Protein AF-A0A7V9FZ83-F1 (afdb_monomer)

Sequence (60 aa):
MSWDGVPGLVETVAAHGETTLRVETARLVEACTNLRDEHGFRFLSDVSSADYLGWPGGVD

pLDDT: mean 92.53, std 11.1, range [48.19, 98.62]

Mean predicted aligned error: 4.25 Å

Foldseek 3Di:
DDPPPQAQFPDWDDDPNDIDTDGDPVCVVSNVVCCCPVVPPVDDPDDDDDDDPPDPPDDD

Radius of gyration: 13.05 Å; Cα contacts (8 Å, |Δi|>4): 47; chains: 1; bounding box: 23×34×33 Å

Secondary structure (DSSP, 8-state):
---TT-TTEEEEEEETTEEEEEE-GGGHHHHHHHHHHTS-------------TT-TT---

Solvent-accessible surface area (backbone atoms only — not comparable to full-atom values): 4155 Å² total; per-residue (Å²): 139,82,71,87,82,47,46,46,63,75,47,80,45,78,53,100,94,42,80,46,77,42,57,40,78,97,27,45,70,55,24,53,49,45,38,31,73,77,67,59,57,80,73,87,89,81,89,84,89,81,88,62,90,86,54,96,79,67,84,129

Structure (mmCIF, N/CA/C/O backbone):
data_AF-A0A7V9FZ83-F1
#
_entry.id   AF-A0A7V9FZ83-F1
#
loop_
_atom_site.group_PDB
_atom_site.id
_atom_site.type_symbol
_atom_site.label_atom_id
_atom_site.label_alt_id
_a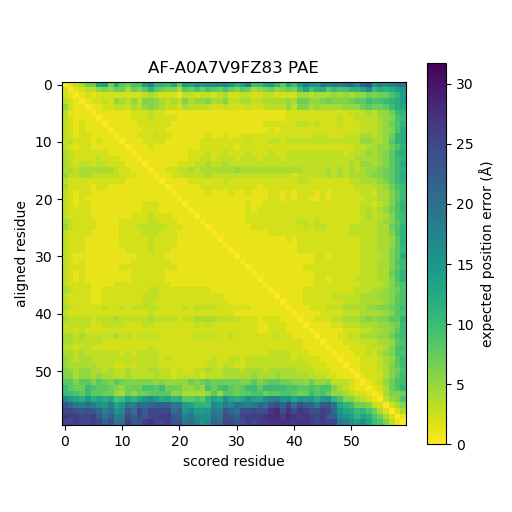tom_site.label_comp_id
_atom_site.label_asym_id
_atom_site.label_entity_id
_atom_site.label_seq_id
_atom_site.pdbx_PDB_ins_code
_atom_site.Cartn_x
_atom_site.Cartn_y
_atom_site.Cartn_z
_atom_site.occupancy
_atom_site.B_iso_or_equiv
_atom_site.auth_seq_id
_atom_site.auth_comp_id
_atom_site.auth_asym_id
_at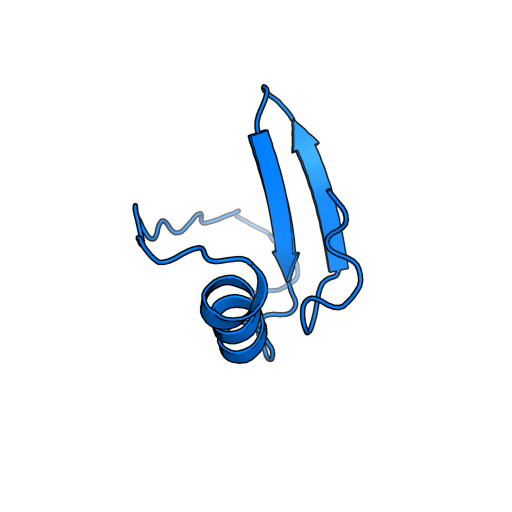om_site.auth_atom_id
_atom_site.pdbx_PDB_model_num
ATOM 1 N N . MET A 1 1 ? 3.392 11.541 8.774 1.00 66.94 1 MET A N 1
ATOM 2 C CA . MET A 1 1 ? 2.676 10.286 9.080 1.00 66.94 1 MET A CA 1
ATOM 3 C C . MET A 1 1 ? 3.650 9.162 8.781 1.00 66.94 1 MET A C 1
ATOM 5 O O . MET A 1 1 ? 4.331 9.277 7.770 1.00 66.94 1 MET A O 1
ATOM 9 N N . SER A 1 2 ? 3.805 8.188 9.674 1.00 84.44 2 SER A N 1
ATOM 10 C CA . SER A 1 2 ? 4.664 7.024 9.430 1.00 84.44 2 SER A CA 1
ATOM 11 C C . SER A 1 2 ? 3.783 5.803 9.169 1.00 84.44 2 SER A C 1
ATOM 13 O O . SER A 1 2 ? 2.712 5.685 9.767 1.00 84.44 2 SER A O 1
ATOM 15 N N . TRP A 1 3 ? 4.238 4.940 8.264 1.00 94.56 3 TRP A N 1
ATOM 16 C CA . TRP A 1 3 ? 3.632 3.646 7.939 1.00 94.56 3 TRP A CA 1
ATOM 17 C C . TRP A 1 3 ? 4.448 2.484 8.521 1.00 94.56 3 TRP A C 1
ATOM 19 O O . TRP A 1 3 ? 4.184 1.320 8.219 1.00 94.56 3 TRP A O 1
ATOM 29 N N . ASP A 1 4 ? 5.442 2.803 9.357 1.00 85.94 4 ASP A N 1
ATOM 30 C CA . ASP A 1 4 ? 6.256 1.824 10.063 1.00 85.94 4 ASP A CA 1
ATOM 31 C C . ASP A 1 4 ? 5.341 0.964 10.945 1.00 85.94 4 ASP A C 1
ATOM 33 O O . ASP A 1 4 ? 4.667 1.469 11.843 1.00 85.94 4 ASP A O 1
ATOM 37 N N . GLY A 1 5 ? 5.301 -0.340 10.666 1.00 91.94 5 GLY A N 1
ATOM 38 C CA . GLY A 1 5 ? 4.460 -1.302 11.382 1.00 91.94 5 GLY A CA 1
ATOM 39 C C . GLY A 1 5 ? 3.273 -1.850 10.588 1.00 91.94 5 GLY A C 1
ATOM 40 O O . GLY A 1 5 ? 2.677 -2.827 11.042 1.00 91.94 5 GLY A O 1
ATOM 41 N N . VAL A 1 6 ? 2.967 -1.316 9.396 1.00 98.06 6 VAL A N 1
ATOM 42 C CA . VAL A 1 6 ? 1.983 -1.943 8.496 1.00 98.06 6 VAL A CA 1
ATOM 43 C C . VAL A 1 6 ? 2.487 -3.344 8.100 1.00 98.06 6 VAL A C 1
ATOM 45 O O . VAL A 1 6 ? 3.585 -3.465 7.543 1.00 98.06 6 VAL A O 1
ATOM 48 N N . PRO A 1 7 ? 1.725 -4.423 8.372 1.00 98.44 7 PRO A N 1
ATOM 49 C CA . PRO A 1 7 ? 2.159 -5.784 8.074 1.00 98.44 7 PRO A CA 1
ATOM 50 C C . PRO A 1 7 ? 2.529 -5.987 6.602 1.00 98.44 7 PRO A C 1
ATOM 52 O O . PRO A 1 7 ? 1.736 -5.719 5.708 1.00 98.44 7 PRO A O 1
ATOM 55 N N . GLY A 1 8 ? 3.730 -6.514 6.352 1.00 97.75 8 GLY A N 1
ATOM 56 C CA . GLY A 1 8 ? 4.190 -6.829 4.998 1.00 97.75 8 GLY A CA 1
ATOM 57 C C . GLY A 1 8 ? 4.549 -5.618 4.136 1.00 97.75 8 GLY A C 1
ATOM 58 O O . GLY A 1 8 ? 4.683 -5.793 2.932 1.00 97.75 8 GLY A O 1
ATOM 59 N N . LEU A 1 9 ? 4.702 -4.416 4.705 1.00 98.00 9 LEU A N 1
ATOM 60 C CA . LEU A 1 9 ? 5.190 -3.248 3.969 1.00 98.00 9 LEU A CA 1
ATOM 61 C C . LEU A 1 9 ? 6.598 -3.503 3.405 1.00 98.00 9 LEU A C 1
ATOM 63 O O . LEU A 1 9 ? 7.544 -3.728 4.156 1.00 98.00 9 LEU A O 1
ATOM 67 N N . VAL A 1 10 ? 6.718 -3.431 2.080 1.00 97.06 10 VAL A N 1
ATOM 68 C CA . VAL A 1 10 ? 7.982 -3.536 1.335 1.00 97.06 10 VAL A CA 1
ATOM 69 C C . VAL A 1 10 ? 8.545 -2.145 1.062 1.00 97.06 10 VAL A C 1
ATOM 71 O O . VAL A 1 10 ? 9.731 -1.897 1.254 1.00 97.06 10 VAL A O 1
ATOM 74 N N . GLU A 1 11 ? 7.690 -1.227 0.605 1.00 96.38 11 GLU A N 1
ATOM 75 C CA . GLU A 1 11 ? 8.102 0.099 0.148 1.00 96.38 11 GLU A CA 1
ATOM 76 C C . GLU A 1 11 ? 6.969 1.116 0.333 1.00 96.38 11 GLU A C 1
ATOM 78 O O . GLU A 1 11 ? 5.798 0.814 0.099 1.00 96.38 11 GLU A O 1
ATOM 83 N N . THR A 1 12 ? 7.325 2.345 0.710 1.00 97.38 12 THR A N 1
ATOM 84 C CA . THR A 1 12 ? 6.439 3.513 0.617 1.00 97.38 12 THR A CA 1
ATOM 85 C C . THR A 1 12 ? 6.929 4.408 -0.511 1.00 97.38 12 THR A C 1
ATOM 87 O O . THR A 1 12 ? 8.058 4.894 -0.466 1.00 97.38 12 THR A O 1
ATOM 90 N N . VAL A 1 13 ? 6.071 4.669 -1.494 1.00 96.88 13 VAL A N 1
ATOM 91 C CA . VAL A 1 13 ? 6.387 5.514 -2.650 1.00 96.88 13 VAL A CA 1
ATOM 92 C C . VAL A 1 13 ? 5.544 6.783 -2.600 1.00 96.88 13 VAL A C 1
ATOM 94 O O . VAL A 1 13 ? 4.319 6.709 -2.516 1.00 96.88 13 VAL A O 1
ATOM 97 N N . ALA A 1 14 ? 6.192 7.946 -2.685 1.00 96.88 14 ALA A N 1
ATOM 98 C CA . ALA A 1 14 ? 5.525 9.233 -2.860 1.00 96.88 14 ALA A CA 1
ATOM 99 C C . ALA A 1 14 ? 5.693 9.702 -4.311 1.00 96.88 14 ALA A C 1
ATOM 101 O O . ALA A 1 14 ? 6.807 10.001 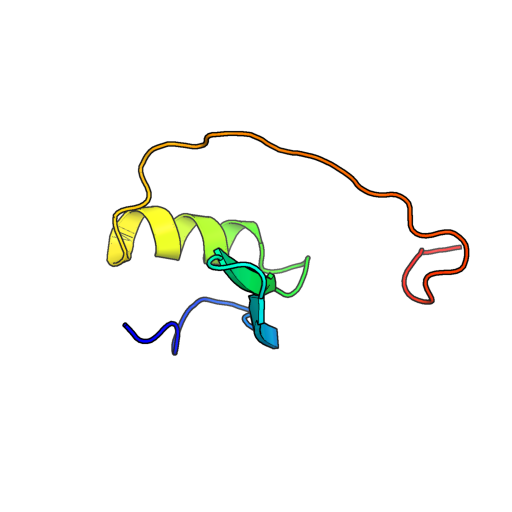-4.743 1.00 96.88 14 ALA A O 1
ATOM 102 N N . ALA A 1 15 ? 4.599 9.762 -5.068 1.00 97.38 15 ALA A N 1
ATOM 103 C CA . ALA A 1 15 ? 4.608 10.164 -6.472 1.00 97.38 15 ALA A CA 1
ATOM 104 C C . ALA A 1 15 ? 3.298 10.868 -6.833 1.00 97.38 15 ALA A C 1
ATOM 106 O O . ALA A 1 15 ? 2.245 10.516 -6.320 1.00 97.38 15 ALA A O 1
ATOM 107 N N . HIS A 1 16 ? 3.360 11.878 -7.706 1.00 96.88 16 HIS A N 1
ATOM 108 C CA . HIS A 1 16 ? 2.179 12.599 -8.213 1.00 96.88 16 HIS A CA 1
ATOM 109 C C . HIS A 1 16 ? 1.228 13.166 -7.135 1.00 96.88 16 HIS A C 1
ATOM 111 O O . HIS A 1 16 ? 0.047 13.361 -7.390 1.00 96.88 16 HIS A O 1
ATOM 117 N N . GLY A 1 17 ? 1.745 13.477 -5.940 1.00 97.75 17 GLY A N 1
ATOM 118 C CA . GLY A 1 17 ? 0.938 13.962 -4.812 1.00 97.75 17 GLY A CA 1
ATOM 119 C C . GLY A 1 17 ? 0.247 12.857 -4.004 1.00 97.75 17 GLY A C 1
ATOM 120 O O . GLY A 1 17 ? -0.472 13.165 -3.058 1.00 97.75 17 GLY A O 1
ATOM 121 N N . GLU A 1 18 ? 0.500 11.589 -4.329 1.00 97.19 18 GLU A N 1
ATOM 122 C CA . GLU A 1 18 ? -0.074 10.417 -3.672 1.00 97.19 18 GLU A CA 1
ATOM 123 C C . GLU A 1 18 ? 0.984 9.609 -2.912 1.00 97.19 18 GLU A C 1
ATOM 125 O O . GLU A 1 18 ? 2.187 9.686 -3.181 1.00 97.19 18 GLU A O 1
ATOM 130 N N . THR A 1 19 ? 0.518 8.820 -1.940 1.00 97.12 19 THR A N 1
ATOM 131 C CA . THR A 1 19 ? 1.330 7.851 -1.195 1.00 97.12 19 THR A CA 1
ATOM 132 C C . THR A 1 19 ? 0.856 6.442 -1.522 1.00 97.12 19 THR A C 1
ATOM 134 O O . THR A 1 19 ? -0.294 6.103 -1.261 1.00 97.12 19 THR A O 1
ATOM 137 N N . THR A 1 20 ? 1.748 5.616 -2.062 1.00 96.88 20 THR A N 1
ATOM 138 C CA . THR A 1 20 ? 1.499 4.197 -2.338 1.00 96.88 20 THR A CA 1
ATOM 139 C C . THR A 1 20 ? 2.271 3.336 -1.349 1.00 96.88 20 THR A C 1
ATOM 141 O O . THR A 1 20 ? 3.485 3.490 -1.211 1.00 96.88 20 THR A O 1
ATOM 144 N N . LEU A 1 21 ? 1.579 2.402 -0.698 1.00 97.81 21 LEU A N 1
ATOM 145 C CA . LEU A 1 21 ? 2.204 1.349 0.099 1.00 97.81 21 LEU A CA 1
ATOM 146 C C . LEU A 1 21 ? 2.273 0.078 -0.743 1.00 97.81 21 LEU A C 1
ATOM 148 O O . LEU A 1 21 ? 1.240 -0.456 -1.146 1.00 97.81 21 LEU A O 1
ATOM 152 N N . ARG A 1 22 ? 3.481 -0.410 -1.016 1.00 96.50 22 ARG A N 1
ATOM 153 C CA . ARG A 1 22 ? 3.684 -1.720 -1.638 1.00 96.50 22 ARG A CA 1
ATOM 154 C C . ARG A 1 22 ? 3.818 -2.757 -0.543 1.00 96.50 22 ARG A C 1
ATOM 156 O O . ARG A 1 22 ? 4.643 -2.599 0.356 1.00 96.50 22 ARG A O 1
ATOM 163 N N . VAL A 1 23 ? 3.006 -3.801 -0.622 1.00 97.50 23 VAL A N 1
ATOM 164 C CA . VAL A 1 23 ? 2.907 -4.827 0.416 1.00 97.50 23 VAL A CA 1
ATOM 165 C C . VAL A 1 23 ? 3.116 -6.219 -0.164 1.00 97.50 23 VAL A C 1
ATOM 167 O O . VAL A 1 23 ? 2.768 -6.480 -1.314 1.00 97.50 23 VAL A O 1
ATOM 170 N N . GLU A 1 24 ? 3.656 -7.117 0.652 1.00 96.38 24 GLU A N 1
ATOM 171 C CA . GLU A 1 24 ? 3.738 -8.541 0.347 1.00 96.38 24 GLU A CA 1
ATOM 172 C C . GLU A 1 24 ? 2.341 -9.133 0.147 1.00 96.38 24 GLU A C 1
ATOM 174 O O . GLU A 1 24 ? 1.467 -9.010 1.013 1.00 96.38 24 GLU A O 1
ATOM 179 N N . THR A 1 25 ? 2.143 -9.847 -0.964 1.00 95.44 25 THR A N 1
ATOM 180 C CA . THR A 1 25 ? 0.831 -10.407 -1.338 1.00 95.44 25 THR A CA 1
ATOM 181 C C . THR A 1 25 ? 0.259 -11.302 -0.237 1.00 95.44 25 THR A C 1
ATOM 183 O O . THR A 1 25 ? -0.920 -11.204 0.100 1.00 95.44 25 THR A O 1
ATOM 186 N N . ALA A 1 26 ? 1.104 -12.122 0.399 1.00 97.31 26 ALA A N 1
ATOM 187 C CA . ALA A 1 26 ? 0.699 -13.025 1.478 1.00 97.31 26 ALA A CA 1
ATOM 188 C C . ALA A 1 26 ? 0.204 -12.303 2.749 1.00 97.31 26 ALA A C 1
ATOM 190 O O . ALA A 1 26 ? -0.409 -12.931 3.608 1.00 97.31 26 ALA A O 1
ATOM 191 N N . ARG A 1 27 ? 0.469 -10.997 2.886 1.00 98.19 27 ARG A N 1
ATOM 192 C CA . ARG A 1 27 ? 0.142 -10.181 4.068 1.00 98.19 27 ARG A CA 1
ATOM 193 C C . ARG A 1 27 ? -0.916 -9.114 3.778 1.00 98.19 27 ARG A C 1
ATOM 195 O O . ARG A 1 27 ? -1.261 -8.358 4.682 1.00 98.19 27 ARG A O 1
ATOM 202 N N . LEU A 1 28 ? -1.469 -9.072 2.561 1.0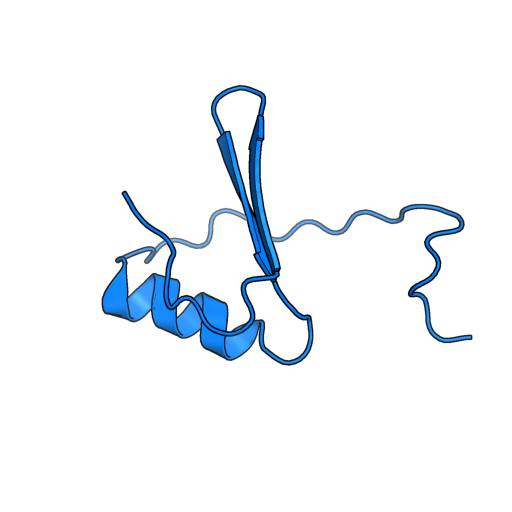0 97.75 28 LEU A N 1
ATOM 203 C CA . LEU A 1 28 ? -2.405 -8.032 2.116 1.00 97.75 28 LEU A CA 1
ATOM 204 C C . LEU A 1 28 ? -3.595 -7.846 3.073 1.00 97.75 28 LEU A C 1
ATOM 206 O O . LEU A 1 28 ? -3.924 -6.722 3.441 1.00 97.75 28 LEU A O 1
ATOM 210 N N . VAL A 1 29 ? -4.212 -8.941 3.526 1.00 98.31 29 VAL A N 1
ATOM 211 C CA . VAL A 1 29 ? -5.366 -8.882 4.443 1.00 98.31 29 VAL A CA 1
ATOM 212 C C . VAL A 1 29 ? -4.987 -8.255 5.788 1.00 98.31 29 VAL A C 1
ATOM 214 O O . VAL A 1 29 ? -5.738 -7.442 6.327 1.00 98.31 29 VAL A O 1
ATOM 217 N N . GLU A 1 30 ? -3.817 -8.597 6.326 1.00 98.62 30 GLU A N 1
ATOM 218 C CA . GLU A 1 30 ? -3.320 -8.045 7.589 1.00 98.62 30 GLU A CA 1
ATOM 219 C C . GLU A 1 30 ? -2.971 -6.562 7.446 1.00 98.62 30 GLU A C 1
ATOM 221 O O . GLU A 1 30 ? -3.332 -5.764 8.311 1.00 98.62 30 GLU A O 1
ATOM 226 N N . ALA A 1 31 ? -2.348 -6.182 6.326 1.00 98.38 31 ALA A N 1
ATOM 227 C CA . ALA A 1 31 ? -2.049 -4.793 5.995 1.00 98.38 31 ALA A CA 1
ATOM 228 C C . ALA A 1 31 ? -3.330 -3.947 5.942 1.00 98.38 31 ALA A C 1
ATOM 230 O O . ALA A 1 31 ? -3.438 -2.935 6.632 1.00 98.38 31 ALA A O 1
ATOM 231 N N . CYS A 1 32 ? -4.340 -4.392 5.188 1.00 98.19 32 CYS A N 1
ATOM 232 C CA . CYS A 1 32 ? -5.620 -3.693 5.085 1.00 98.19 32 CYS A CA 1
ATOM 233 C C . CYS A 1 32 ? -6.371 -3.638 6.423 1.00 98.19 32 CYS A C 1
ATOM 235 O O . CYS A 1 32 ? -6.995 -2.624 6.732 1.00 98.19 32 CYS A O 1
ATOM 237 N N . THR A 1 33 ? -6.297 -4.699 7.234 1.00 98.31 33 THR A N 1
ATOM 238 C 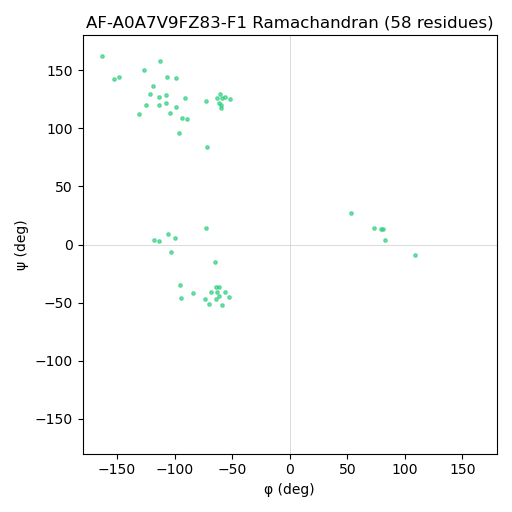CA . THR A 1 33 ? -6.909 -4.727 8.572 1.00 98.31 33 THR A CA 1
ATOM 239 C C . THR A 1 33 ? -6.259 -3.693 9.488 1.00 98.31 33 THR A C 1
ATOM 241 O O . THR A 1 33 ? -6.963 -2.897 10.101 1.00 98.31 33 THR A O 1
ATOM 244 N N . ASN A 1 34 ? -4.925 -3.632 9.514 1.00 97.94 34 ASN A N 1
ATOM 245 C CA . ASN A 1 34 ? -4.185 -2.629 10.275 1.00 97.94 34 ASN A CA 1
ATOM 246 C C . ASN A 1 34 ? -4.492 -1.198 9.792 1.00 97.94 34 ASN A C 1
ATOM 248 O O . ASN A 1 34 ? -4.777 -0.323 10.608 1.00 97.94 34 ASN A O 1
ATOM 252 N N . LEU A 1 35 ? -4.532 -0.961 8.476 1.00 97.75 35 LEU A N 1
ATOM 253 C CA . LEU A 1 35 ? -4.894 0.347 7.915 1.00 97.75 35 LEU A CA 1
ATOM 254 C C . LEU A 1 35 ? -6.319 0.778 8.297 1.0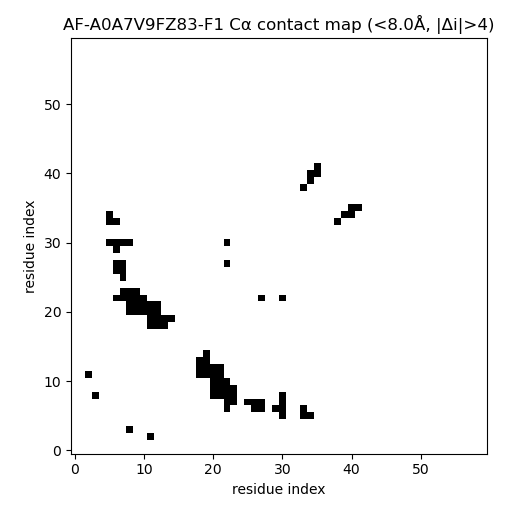0 97.75 35 LEU A C 1
ATOM 256 O O . LEU A 1 35 ? -6.563 1.958 8.558 1.00 97.75 35 LEU A O 1
ATOM 260 N N . ARG A 1 36 ? -7.265 -0.162 8.360 1.00 97.88 36 ARG A N 1
ATOM 261 C CA . ARG A 1 36 ? -8.638 0.112 8.795 1.00 97.88 36 ARG A CA 1
ATOM 262 C C . ARG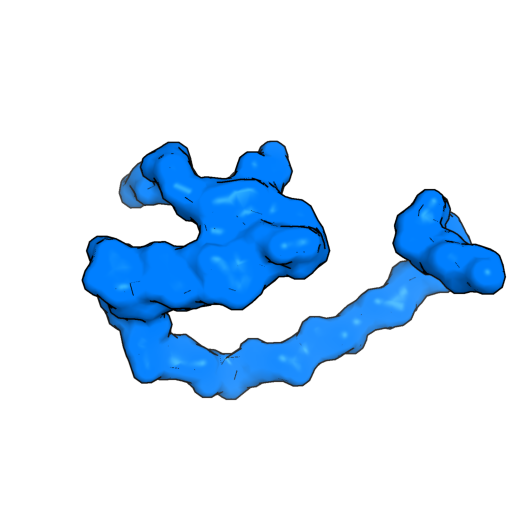 A 1 36 ? -8.707 0.423 10.289 1.00 97.88 36 ARG A C 1
ATOM 264 O O . ARG A 1 36 ? -9.310 1.431 10.659 1.00 97.88 36 ARG A O 1
ATOM 271 N N . ASP A 1 37 ? -8.127 -0.444 11.114 1.00 97.69 37 ASP A N 1
ATOM 272 C CA . ASP A 1 37 ? -8.343 -0.457 12.564 1.00 97.69 37 ASP A CA 1
ATOM 273 C C . ASP A 1 37 ? -7.438 0.546 13.296 1.00 97.69 37 ASP A C 1
ATOM 275 O O . ASP A 1 37 ? -7.926 1.288 14.146 1.00 97.69 37 ASP A O 1
ATOM 279 N N . GLU A 1 38 ? -6.163 0.649 12.907 1.00 96.81 38 GLU A N 1
ATOM 280 C CA . GLU A 1 38 ? -5.175 1.524 13.558 1.00 96.81 38 GLU A CA 1
ATOM 281 C C . GLU A 1 38 ? -5.042 2.889 12.865 1.00 96.81 38 GLU A C 1
ATOM 283 O O . GLU A 1 38 ? -4.852 3.914 13.520 1.00 96.81 38 GLU A O 1
ATOM 288 N N . HIS A 1 39 ? -5.172 2.933 11.533 1.00 95.25 39 HIS A N 1
ATOM 289 C CA . HIS A 1 39 ? -4.994 4.169 10.753 1.00 95.25 39 HIS A CA 1
ATOM 290 C C . HIS A 1 39 ? -6.310 4.810 10.283 1.00 95.25 39 HIS A C 1
ATOM 292 O O . HIS A 1 39 ? -6.303 5.928 9.765 1.00 95.25 39 HIS A O 1
ATOM 298 N N . GLY A 1 40 ? -7.451 4.147 10.492 1.00 96.56 40 GLY A N 1
ATOM 299 C CA . GLY A 1 40 ? -8.779 4.720 10.273 1.00 96.56 40 GLY A CA 1
ATOM 300 C C . GLY A 1 40 ? -9.259 4.768 8.817 1.00 96.56 40 GLY A C 1
ATOM 301 O O . GLY A 1 40 ? -10.270 5.429 8.548 1.00 96.56 40 GLY A O 1
ATOM 302 N N . PHE A 1 41 ? -8.603 4.065 7.886 1.00 97.19 41 PHE A N 1
ATOM 303 C CA . PHE A 1 41 ? -9.039 3.951 6.487 1.00 97.19 41 PHE A CA 1
ATOM 3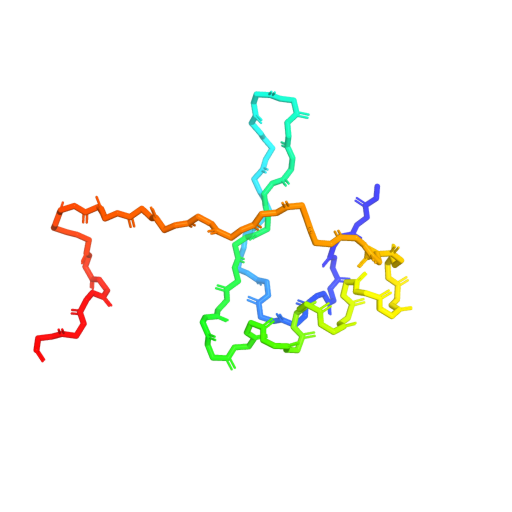04 C C . PHE A 1 41 ? -10.295 3.068 6.378 1.00 97.19 41 PHE A C 1
ATOM 306 O O . PHE A 1 41 ? -10.229 1.867 6.135 1.00 97.19 41 PHE A O 1
ATOM 313 N N . ARG A 1 42 ? -11.470 3.671 6.600 1.00 96.81 42 ARG A N 1
ATOM 314 C CA . ARG A 1 42 ? -12.776 2.979 6.684 1.00 96.81 42 ARG A CA 1
ATOM 315 C C . ARG A 1 42 ? -13.622 3.037 5.409 1.00 96.81 42 ARG A C 1
ATOM 317 O O . ARG A 1 42 ? -14.764 2.586 5.416 1.00 96.81 42 ARG A O 1
ATOM 324 N N . PHE A 1 43 ? -13.076 3.583 4.329 1.00 97.62 43 PHE A N 1
ATOM 325 C CA . PHE A 1 43 ? -13.723 3.640 3.022 1.00 97.62 43 PHE A CA 1
ATOM 326 C C . PHE A 1 43 ? -12.813 2.998 1.973 1.00 97.62 43 PHE A C 1
ATOM 328 O O . PHE A 1 43 ? -11.686 3.450 1.776 1.00 97.62 43 PHE A O 1
ATOM 335 N N . LEU A 1 44 ? -13.307 1.948 1.313 1.00 97.44 44 LEU A N 1
ATOM 336 C CA . LEU A 1 44 ? -12.661 1.349 0.149 1.00 97.44 44 LEU A CA 1
ATOM 337 C C . LEU A 1 44 ? -13.171 2.072 -1.097 1.00 97.44 44 LEU A C 1
ATOM 339 O O . LEU A 1 44 ? -14.331 1.902 -1.465 1.00 97.44 44 LEU A O 1
ATOM 343 N N . SER A 1 45 ? -12.318 2.886 -1.716 1.00 97.56 45 SER A N 1
ATOM 344 C CA . SER A 1 45 ? -12.710 3.651 -2.902 1.00 97.56 45 SER A CA 1
ATOM 345 C C . SER A 1 45 ? -12.824 2.774 -4.147 1.00 97.56 45 SER A C 1
ATOM 347 O O . SER A 1 45 ? -13.796 2.909 -4.882 1.00 97.56 45 SER A O 1
ATOM 349 N N . ASP A 1 46 ? -11.830 1.917 -4.397 1.00 98.12 46 ASP A N 1
ATOM 350 C CA . ASP A 1 46 ? -11.753 1.066 -5.587 1.00 98.12 46 ASP A CA 1
ATOM 351 C C . ASP A 1 46 ? -10.753 -0.091 -5.395 1.00 98.12 46 ASP A C 1
ATOM 353 O O . ASP A 1 46 ? -9.895 -0.038 -4.510 1.00 98.12 46 ASP A O 1
ATOM 357 N N . VAL A 1 47 ? -10.859 -1.121 -6.243 1.00 97.12 47 VAL A N 1
ATOM 358 C CA . VAL A 1 47 ? -9.845 -2.165 -6.436 1.00 97.12 47 VAL A CA 1
ATOM 359 C C . VAL A 1 47 ? -9.596 -2.322 -7.933 1.00 97.12 47 VAL A C 1
ATOM 361 O O . VAL A 1 47 ? -10.442 -2.831 -8.664 1.00 97.12 47 VAL A O 1
ATOM 364 N N . SER A 1 48 ? -8.397 -1.942 -8.363 1.00 96.81 48 SER A N 1
ATOM 365 C CA . SER A 1 48 ? -7.977 -1.996 -9.762 1.00 96.81 48 SER A CA 1
ATOM 366 C C . SER A 1 48 ? -6.771 -2.917 -9.938 1.00 96.81 48 SER A C 1
ATOM 368 O O . SER A 1 48 ? -5.815 -2.862 -9.165 1.00 96.81 48 SER A O 1
ATOM 370 N N . SER A 1 49 ? -6.801 -3.755 -10.975 1.00 95.56 49 SER A N 1
ATOM 371 C CA . SER A 1 49 ? -5.678 -4.610 -11.374 1.00 95.56 49 SE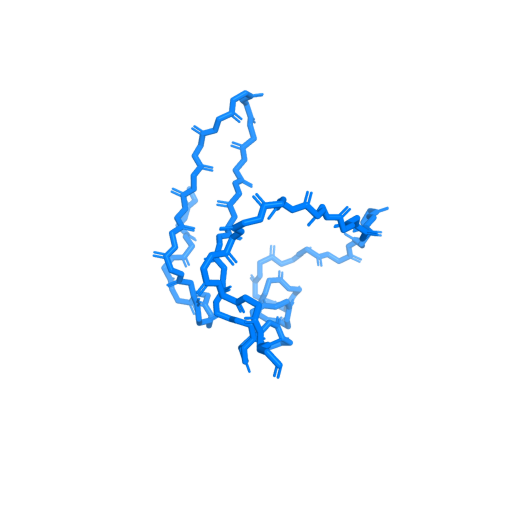R A CA 1
ATOM 372 C C . SER A 1 49 ? -4.900 -3.992 -12.533 1.00 95.56 49 SER A C 1
ATOM 374 O O . SER A 1 49 ? -5.505 -3.458 -13.462 1.00 95.56 49 SER A O 1
ATOM 376 N N . ALA A 1 50 ? -3.579 -4.150 -12.528 1.00 93.62 50 ALA A N 1
ATOM 377 C CA . ALA A 1 50 ? -2.724 -3.831 -13.665 1.00 93.62 50 ALA A CA 1
ATOM 378 C C . ALA A 1 50 ? -1.954 -5.084 -14.091 1.00 93.62 50 ALA A C 1
ATOM 380 O O . ALA A 1 50 ? -1.330 -5.742 -13.259 1.00 93.62 50 ALA A O 1
ATOM 381 N N . ASP A 1 51 ? -2.005 -5.397 -15.384 1.00 92.44 51 ASP A N 1
ATOM 382 C CA . ASP A 1 51 ? -1.169 -6.427 -15.993 1.00 92.44 51 ASP A CA 1
ATOM 383 C C . ASP A 1 51 ? 0.092 -5.769 -16.560 1.00 92.44 51 ASP A C 1
ATOM 385 O O . ASP A 1 51 ? 0.048 -5.013 -17.535 1.00 92.44 51 ASP A O 1
ATOM 389 N N . TYR A 1 52 ? 1.220 -6.027 -15.905 1.00 91.06 52 TYR A N 1
ATOM 390 C CA . TYR A 1 52 ? 2.532 -5.608 -16.375 1.00 91.06 52 TYR A CA 1
ATOM 391 C C . TYR A 1 52 ? 3.174 -6.774 -17.127 1.00 91.06 52 TYR A C 1
ATOM 393 O O . TYR A 1 52 ? 3.797 -7.647 -16.521 1.00 91.06 52 TYR A O 1
ATOM 401 N N . LEU A 1 53 ? 3.041 -6.777 -18.457 1.00 91.62 53 LEU A N 1
ATOM 402 C CA . LEU A 1 53 ? 3.607 -7.822 -19.313 1.00 91.62 53 LEU A CA 1
ATOM 403 C C . LEU A 1 53 ? 5.101 -8.042 -19.019 1.00 91.62 53 LEU A C 1
ATOM 405 O O . LEU A 1 53 ? 5.904 -7.110 -19.087 1.00 91.62 53 LEU A O 1
ATOM 409 N N . GLY A 1 54 ? 5.469 -9.290 -18.721 1.00 87.56 54 GLY A N 1
ATOM 410 C CA . GLY A 1 54 ? 6.848 -9.679 -18.412 1.00 87.56 54 GLY A CA 1
ATOM 411 C C . GLY A 1 54 ? 7.293 -9.396 -16.973 1.00 87.56 54 GLY A C 1
ATOM 412 O O . GLY A 1 54 ? 8.490 -9.459 -16.690 1.00 87.56 54 GLY A O 1
ATOM 413 N N . TRP A 1 55 ? 6.369 -9.088 -16.057 1.00 85.75 55 TRP A N 1
ATOM 414 C CA . TRP A 1 55 ? 6.700 -8.937 -14.642 1.00 85.75 55 TRP A CA 1
ATOM 415 C C . TRP A 1 55 ? 7.216 -10.265 -14.051 1.00 85.75 55 TRP A C 1
ATOM 417 O O . TRP A 1 55 ? 6.511 -11.273 -14.117 1.00 85.75 55 TRP A O 1
ATOM 427 N N . PRO A 1 56 ? 8.403 -10.291 -13.415 1.00 74.81 56 PRO A N 1
ATOM 428 C CA . PRO A 1 56 ? 9.106 -11.522 -13.024 1.00 74.81 56 PRO A CA 1
ATOM 429 C C . PRO A 1 56 ? 8.485 -12.280 -11.831 1.00 74.81 56 PRO A C 1
ATOM 431 O O . PRO A 1 56 ? 9.139 -13.131 -11.238 1.00 74.81 56 PRO A O 1
ATOM 434 N N . GLY A 1 57 ? 7.249 -11.955 -11.448 1.00 65.69 57 GLY A N 1
ATOM 435 C CA . GLY A 1 57 ? 6.544 -12.516 -10.288 1.00 65.69 57 GLY A CA 1
ATOM 436 C C . GLY A 1 57 ? 5.262 -13.285 -10.623 1.00 65.69 57 GLY A C 1
ATOM 437 O O . GLY A 1 57 ? 4.557 -13.687 -9.701 1.00 65.69 57 GLY A O 1
ATOM 438 N N . GLY A 1 58 ? 4.933 -13.461 -11.906 1.00 57.56 58 GLY A N 1
ATOM 439 C CA . GLY A 1 58 ? 3.848 -14.350 -12.320 1.00 57.56 58 GLY A CA 1
ATOM 440 C C . GLY A 1 58 ? 4.281 -15.802 -12.147 1.00 57.56 58 GLY A C 1
ATOM 441 O O . GLY A 1 58 ? 5.322 -16.189 -12.666 1.00 57.56 58 GLY A O 1
ATOM 442 N N . VAL A 1 59 ? 3.521 -16.587 -11.384 1.00 56.72 59 VAL A N 1
ATOM 443 C CA . VAL A 1 59 ? 3.664 -18.048 -11.386 1.00 56.72 59 VAL A CA 1
ATOM 444 C C . VAL A 1 59 ? 3.432 -18.562 -12.812 1.00 56.72 59 VAL A C 1
ATOM 446 O O . VAL A 1 59 ? 2.417 -18.208 -13.413 1.00 56.72 59 VAL A O 1
ATOM 449 N N . ASP A 1 60 ? 4.386 -19.335 -13.341 1.00 48.19 60 ASP A N 1
ATOM 450 C CA . ASP A 1 60 ? 4.192 -20.163 -14.544 1.00 48.19 60 ASP A CA 1
ATOM 451 C C . ASP A 1 60 ? 3.081 -21.206 -14.318 1.00 48.19 60 ASP A C 1
ATOM 453 O O . ASP A 1 60 ? 3.013 -21.773 -13.197 1.00 48.19 60 ASP A O 1
#